Protein AF-A0A3D2RY44-F1 (afdb_monomer_lite)

Structure (mmCIF, N/CA/C/O backbone):
data_AF-A0A3D2RY44-F1
#
_entry.id   AF-A0A3D2RY44-F1
#
loop_
_atom_site.group_PDB
_atom_site.id
_atom_site.type_symbol
_atom_site.label_atom_id
_atom_site.label_alt_id
_atom_site.label_comp_id
_atom_site.label_asym_id
_atom_site.label_entity_id
_atom_site.label_seq_id
_atom_site.pdbx_PDB_ins_code
_atom_site.Cartn_x
_atom_site.Cartn_y
_atom_site.Cartn_z
_atom_site.occupancy
_atom_site.B_iso_or_equiv
_atom_site.auth_seq_id
_atom_site.auth_comp_id
_atom_site.auth_asym_id
_atom_site.auth_atom_id
_atom_site.pdbx_PDB_model_num
ATOM 1 N N . MET A 1 1 ? 3.757 14.963 4.915 1.00 68.25 1 MET A N 1
ATOM 2 C CA . MET A 1 1 ? 3.145 13.797 4.223 1.00 68.25 1 MET A CA 1
ATOM 3 C C . MET A 1 1 ? 2.450 14.173 2.918 1.00 68.25 1 MET A C 1
ATOM 5 O O . MET A 1 1 ? 2.703 13.500 1.928 1.00 68.25 1 MET A O 1
ATOM 9 N N . VAL A 1 2 ? 1.615 15.222 2.878 1.00 77.81 2 VAL A N 1
ATOM 10 C CA . VAL A 1 2 ? 0.923 15.644 1.638 1.00 77.81 2 VAL A CA 1
ATOM 11 C C . VAL A 1 2 ? 1.909 15.976 0.513 1.00 77.81 2 VAL A C 1
ATOM 13 O O . VAL A 1 2 ? 1.770 15.440 -0.582 1.00 77.81 2 VAL A O 1
ATOM 16 N N . GLU A 1 3 ? 2.945 16.762 0.811 1.00 81.31 3 GLU A N 1
ATOM 17 C CA . GLU A 1 3 ? 3.994 17.126 -0.154 1.00 81.31 3 GLU A CA 1
ATOM 18 C C . GLU A 1 3 ? 4.746 15.900 -0.690 1.00 81.31 3 GLU A C 1
ATOM 20 O O . GLU A 1 3 ? 4.922 15.750 -1.894 1.00 81.31 3 GLU A O 1
ATOM 25 N N . VAL A 1 4 ? 5.109 14.954 0.185 1.00 86.62 4 VAL A N 1
ATOM 26 C CA . VAL A 1 4 ? 5.781 13.706 -0.220 1.00 86.62 4 VAL A CA 1
ATOM 27 C C . VAL A 1 4 ? 4.896 12.894 -1.170 1.00 86.62 4 VAL A C 1
ATOM 29 O O . VAL A 1 4 ? 5.363 12.458 -2.220 1.00 86.62 4 VAL A O 1
ATOM 32 N N . ARG A 1 5 ? 3.601 12.740 -0.861 1.00 88.88 5 ARG A N 1
ATOM 33 C CA . ARG A 1 5 ? 2.656 12.037 -1.743 1.00 88.88 5 ARG A CA 1
ATOM 34 C C . ARG A 1 5 ? 2.549 12.718 -3.110 1.00 88.88 5 ARG A C 1
ATOM 36 O O . ARG A 1 5 ? 2.560 12.030 -4.126 1.00 88.88 5 ARG A O 1
ATOM 43 N N . GLN A 1 6 ? 2.476 14.048 -3.147 1.00 91.81 6 GLN A N 1
ATOM 44 C CA . GLN A 1 6 ? 2.421 14.810 -4.400 1.00 91.81 6 GLN A CA 1
ATOM 45 C C . GLN A 1 6 ? 3.685 14.614 -5.244 1.00 91.81 6 GLN A C 1
ATOM 47 O O . GLN A 1 6 ? 3.585 14.392 -6.451 1.00 91.81 6 GLN A O 1
ATOM 52 N N . THR A 1 7 ? 4.862 14.603 -4.617 1.00 93.44 7 THR A N 1
ATOM 53 C CA . THR A 1 7 ? 6.129 14.309 -5.299 1.00 93.44 7 THR A CA 1
ATOM 54 C C . THR A 1 7 ? 6.117 12.914 -5.927 1.00 93.44 7 THR A C 1
ATOM 56 O O . THR A 1 7 ? 6.467 12.766 -7.099 1.00 93.44 7 THR A O 1
ATOM 59 N N . TYR A 1 8 ? 5.634 11.896 -5.207 1.00 94.31 8 TYR A N 1
ATOM 60 C CA . TYR A 1 8 ? 5.502 10.534 -5.742 1.00 94.31 8 TYR A CA 1
ATOM 61 C C . TYR A 1 8 ? 4.490 10.456 -6.893 1.00 94.31 8 TYR A C 1
ATOM 63 O O . TYR A 1 8 ? 4.755 9.819 -7.912 1.00 94.31 8 TYR A O 1
ATOM 71 N N . GLN A 1 9 ? 3.351 11.142 -6.780 1.00 95.31 9 GLN A N 1
ATOM 72 C CA . GLN A 1 9 ? 2.344 11.216 -7.845 1.00 95.31 9 GLN A CA 1
ATOM 73 C C . GLN A 1 9 ? 2.899 11.890 -9.108 1.00 95.31 9 GLN A C 1
ATOM 75 O O . GLN A 1 9 ? 2.668 11.419 -10.227 1.00 95.31 9 GLN A O 1
ATOM 80 N N . GLN A 1 10 ? 3.673 12.963 -8.946 1.00 96.75 10 GLN A N 1
ATOM 81 C CA . GLN A 1 10 ? 4.315 13.655 -10.059 1.00 96.75 10 GLN A CA 1
ATOM 82 C C . GLN A 1 10 ? 5.418 12.801 -10.704 1.00 96.75 10 GLN A C 1
ATOM 84 O O . GLN A 1 10 ? 5.527 12.761 -11.937 1.00 96.75 10 GLN A O 1
ATOM 89 N N . ALA A 1 11 ? 6.191 12.067 -9.900 1.00 96.88 11 ALA A N 1
ATOM 90 C CA . ALA A 1 11 ? 7.147 11.082 -10.395 1.00 96.88 11 ALA A CA 1
ATOM 91 C C . ALA A 1 11 ? 6.431 9.987 -11.201 1.00 96.88 11 ALA A C 1
ATOM 93 O O . ALA A 1 11 ? 6.791 9.744 -12.353 1.00 96.88 11 ALA A O 1
ATOM 94 N N . LEU A 1 12 ? 5.343 9.412 -10.674 1.00 97.44 12 LEU A N 1
ATOM 95 C CA . LEU A 1 12 ? 4.551 8.389 -11.364 1.00 97.44 12 LEU A CA 1
ATOM 96 C C . LEU A 1 12 ? 4.012 8.896 -12.706 1.00 97.44 12 LEU A C 1
ATOM 98 O O . LEU A 1 12 ? 4.108 8.206 -13.721 1.00 97.44 12 LEU A O 1
ATOM 102 N N . LYS A 1 13 ? 3.491 10.127 -12.743 1.00 97.62 13 LYS A N 1
ATOM 103 C CA . LYS A 1 13 ? 3.024 10.768 -13.980 1.00 97.62 13 LYS A CA 1
ATOM 104 C C . LYS A 1 13 ? 4.148 10.901 -15.009 1.00 97.62 13 LYS A C 1
ATOM 106 O O . LYS A 1 13 ? 3.926 10.663 -16.197 1.00 97.62 13 LYS A O 1
ATOM 111 N N . THR A 1 14 ? 5.345 11.269 -14.563 1.00 96.94 14 THR A N 1
ATOM 112 C CA . THR A 1 14 ? 6.532 11.400 -15.418 1.00 96.94 14 THR A CA 1
ATOM 113 C C . THR A 1 14 ? 6.964 10.046 -15.976 1.00 96.94 14 THR A C 1
ATOM 115 O O . THR A 1 14 ? 7.105 9.899 -17.191 1.00 96.94 14 THR A O 1
ATOM 118 N N . VAL A 1 15 ? 7.079 9.028 -15.123 1.00 96.31 15 VAL A N 1
ATOM 119 C CA . VAL A 1 15 ? 7.497 7.679 -15.525 1.00 96.31 15 VAL A CA 1
ATOM 120 C C . VAL A 1 15 ? 6.460 7.031 -16.455 1.00 96.31 15 VAL A C 1
ATOM 122 O O . VAL A 1 15 ? 6.828 6.478 -17.490 1.00 96.31 15 VAL A O 1
ATOM 125 N N . LYS A 1 16 ? 5.154 7.206 -16.203 1.00 96.81 16 LYS A N 1
ATOM 126 C CA . LYS A 1 16 ? 4.085 6.754 -17.118 1.00 96.81 16 LYS A CA 1
ATOM 127 C C . LYS A 1 16 ? 4.148 7.424 -18.493 1.00 96.81 16 LYS A C 1
ATOM 129 O O . LYS A 1 16 ? 3.806 6.802 -19.496 1.00 96.81 16 LYS A O 1
ATOM 134 N N . ARG A 1 17 ? 4.590 8.683 -18.582 1.00 96.44 17 ARG A N 1
ATOM 135 C CA . ARG A 1 17 ? 4.840 9.345 -19.877 1.00 96.44 17 ARG A CA 1
ATOM 136 C C . ARG A 1 17 ? 6.069 8.767 -20.575 1.00 96.44 17 ARG A C 1
ATOM 138 O O . ARG A 1 17 ? 6.019 8.570 -21.786 1.00 96.44 17 ARG A O 1
ATOM 145 N N . ALA A 1 18 ? 7.134 8.468 -19.831 1.00 95.12 18 ALA A N 1
ATOM 146 C CA . ALA A 1 18 ? 8.325 7.813 -20.369 1.00 95.12 18 ALA A CA 1
ATOM 147 C C . ALA A 1 18 ? 8.010 6.404 -20.903 1.00 95.12 18 ALA A C 1
ATOM 149 O O . ALA A 1 18 ? 8.460 6.051 -21.991 1.00 95.12 18 ALA A O 1
ATOM 150 N N . ARG A 1 19 ? 7.144 5.647 -20.214 1.00 96.00 19 ARG A N 1
ATOM 151 C CA . ARG A 1 19 ? 6.694 4.306 -20.628 1.00 96.00 19 ARG A CA 1
ATOM 152 C C . ARG A 1 19 ? 6.083 4.258 -22.029 1.00 96.00 19 ARG A C 1
ATOM 154 O O . ARG A 1 19 ? 6.214 3.247 -22.708 1.00 96.00 19 ARG A O 1
ATOM 161 N N . LYS A 1 20 ? 5.449 5.349 -22.468 1.00 95.50 20 LYS A N 1
ATOM 162 C CA . LYS A 1 20 ? 4.851 5.476 -23.810 1.00 95.50 20 LYS A CA 1
ATOM 163 C C . LYS A 1 20 ? 5.875 5.732 -24.920 1.00 95.50 20 LYS A C 1
ATOM 165 O O . LYS A 1 20 ? 5.524 5.642 -26.088 1.00 95.50 20 LYS A O 1
ATOM 170 N N . LYS A 1 21 ? 7.102 6.123 -24.565 1.00 95.50 21 LYS A N 1
ATOM 171 C CA . LYS A 1 21 ? 8.163 6.528 -25.504 1.00 95.50 21 LYS A CA 1
ATOM 172 C C . LYS A 1 21 ? 9.361 5.579 -25.504 1.00 95.50 21 LYS A C 1
ATOM 174 O O . LYS A 1 21 ? 10.214 5.679 -26.381 1.00 95.50 21 LYS A O 1
ATOM 179 N N . VAL A 1 22 ? 9.470 4.715 -24.497 1.00 95.94 22 VAL A N 1
ATOM 180 C CA . VAL A 1 22 ? 10.603 3.802 -24.346 1.00 95.94 22 VAL A CA 1
ATOM 181 C C . VAL A 1 22 ? 10.539 2.680 -25.384 1.00 95.94 22 VAL A C 1
ATOM 183 O O . VAL A 1 22 ? 9.468 2.210 -25.754 1.00 95.94 22 VAL A O 1
ATOM 186 N N . GLN A 1 23 ? 11.704 2.235 -25.849 1.00 94.88 23 GLN A N 1
ATOM 187 C CA . GLN A 1 23 ? 11.817 1.035 -26.679 1.00 94.88 23 GLN A CA 1
ATOM 188 C C . GLN A 1 23 ? 11.446 -0.216 -25.870 1.00 94.88 23 GLN A C 1
ATOM 190 O O . GLN A 1 23 ? 11.675 -0.256 -24.661 1.00 94.88 23 GLN A O 1
ATOM 195 N N . LYS A 1 24 ? 11.011 -1.284 -26.553 1.00 92.06 24 LYS A N 1
ATOM 196 C CA . LYS A 1 24 ? 10.598 -2.565 -25.945 1.00 92.06 24 LYS A CA 1
ATOM 197 C C . LYS A 1 24 ? 11.573 -3.103 -24.884 1.00 92.06 24 LYS A C 1
ATOM 199 O O . LYS A 1 24 ? 11.155 -3.580 -23.836 1.00 92.06 24 LYS A O 1
ATOM 204 N N . ARG A 1 25 ? 12.886 -2.973 -25.115 1.00 92.25 25 ARG A N 1
ATOM 205 C CA . ARG A 1 25 ? 13.932 -3.411 -24.169 1.00 92.25 25 ARG A CA 1
ATOM 206 C C . ARG A 1 25 ? 13.909 -2.689 -22.814 1.00 92.25 25 ARG A C 1
ATOM 208 O O . ARG A 1 25 ? 14.331 -3.266 -21.822 1.00 92.25 25 ARG A O 1
ATOM 215 N N . GLY A 1 26 ? 13.443 -1.440 -22.770 1.00 93.31 26 GLY A N 1
ATOM 216 C CA . GLY A 1 26 ? 13.400 -0.621 -21.555 1.00 93.31 26 GLY A CA 1
ATOM 217 C C . GLY A 1 26 ? 12.060 -0.666 -20.823 1.00 93.31 26 GLY A C 1
ATOM 218 O O . GLY A 1 26 ? 11.948 -0.106 -19.738 1.00 93.31 26 GLY A O 1
ATOM 219 N N . GLU A 1 27 ? 11.047 -1.325 -21.387 1.00 94.56 27 GLU A N 1
ATOM 220 C CA . GLU A 1 27 ? 9.699 -1.371 -20.816 1.00 94.56 27 GLU A CA 1
ATOM 221 C C . GLU A 1 27 ? 9.680 -1.979 -19.418 1.00 94.56 27 GLU A C 1
ATOM 223 O O . GLU A 1 27 ? 9.198 -1.333 -18.495 1.00 94.56 27 GLU A O 1
ATOM 228 N N . LYS A 1 28 ? 10.300 -3.154 -19.238 1.00 93.62 28 LYS A N 1
ATOM 229 C CA . LYS A 1 28 ? 10.356 -3.841 -17.937 1.00 93.62 28 LYS A CA 1
ATOM 230 C C . LYS A 1 28 ? 10.990 -2.981 -16.844 1.00 93.62 28 LYS A C 1
ATOM 232 O O . LYS A 1 28 ? 10.505 -2.961 -15.720 1.00 93.62 28 LYS A O 1
ATOM 237 N N . TYR A 1 29 ? 12.052 -2.250 -17.183 1.00 94.62 29 TYR A N 1
ATOM 238 C CA . TYR A 1 29 ? 12.717 -1.348 -16.244 1.00 94.62 29 TYR A CA 1
ATOM 239 C C . TYR A 1 29 ? 11.802 -0.191 -15.823 1.00 94.62 29 TYR A C 1
ATOM 241 O O . TYR A 1 29 ? 11.751 0.178 -14.654 1.00 94.62 29 TYR A O 1
ATOM 249 N N . ILE A 1 30 ? 11.054 0.379 -16.769 1.00 96.69 30 ILE A N 1
ATOM 250 C CA . ILE A 1 30 ? 10.099 1.446 -16.468 1.00 96.69 30 ILE A CA 1
ATOM 251 C C . ILE A 1 30 ? 8.901 0.907 -15.674 1.00 96.69 30 ILE A C 1
ATOM 253 O O . ILE A 1 30 ? 8.482 1.550 -14.714 1.00 96.69 30 ILE A O 1
ATOM 257 N N . ASP A 1 31 ? 8.390 -0.272 -16.029 1.00 96.12 31 ASP A N 1
ATOM 258 C CA . ASP A 1 31 ? 7.280 -0.932 -15.335 1.00 96.12 31 ASP A CA 1
ATOM 259 C C . ASP A 1 31 ? 7.643 -1.240 -13.874 1.00 96.12 31 ASP A C 1
ATOM 261 O O . ASP A 1 31 ? 6.837 -0.978 -12.981 1.00 96.12 31 ASP A O 1
ATOM 265 N N . TYR A 1 32 ? 8.890 -1.652 -13.611 1.00 96.12 32 TYR A N 1
ATOM 266 C CA . TYR A 1 32 ? 9.422 -1.821 -12.255 1.00 96.12 32 TYR A CA 1
ATOM 267 C C . TYR A 1 32 ? 9.275 -0.557 -11.395 1.00 96.12 32 TYR A C 1
ATOM 269 O O . TYR A 1 32 ? 8.734 -0.593 -10.286 1.00 96.12 32 TYR A O 1
ATOM 277 N N . TRP A 1 33 ? 9.691 0.594 -11.926 1.00 96.50 33 TRP A N 1
ATOM 278 C CA . TRP A 1 33 ? 9.572 1.864 -11.209 1.00 96.50 33 TRP A CA 1
ATOM 279 C C . TRP A 1 33 ? 8.129 2.355 -11.089 1.00 96.50 33 TRP A C 1
ATOM 281 O O . TRP A 1 33 ? 7.788 2.965 -10.076 1.00 96.50 33 TRP A O 1
ATOM 291 N N . ILE A 1 34 ? 7.271 2.077 -12.075 1.00 97.56 34 ILE A N 1
ATOM 292 C CA . ILE A 1 34 ? 5.834 2.373 -11.985 1.00 97.56 34 ILE A CA 1
ATOM 293 C C . ILE A 1 34 ? 5.225 1.634 -10.793 1.00 97.56 34 ILE A C 1
ATOM 295 O O . ILE A 1 34 ? 4.634 2.290 -9.935 1.00 97.56 34 ILE A O 1
ATOM 299 N N . GLY A 1 35 ? 5.420 0.316 -10.695 1.00 97.00 35 GLY A N 1
ATOM 300 C CA . GLY A 1 35 ? 4.842 -0.479 -9.608 1.00 97.00 35 GLY A CA 1
ATOM 301 C C . GLY A 1 35 ? 5.355 -0.057 -8.229 1.00 97.00 35 GLY A C 1
ATOM 302 O O . GLY A 1 35 ? 4.572 0.061 -7.288 1.00 97.00 35 GLY A O 1
ATOM 303 N N . ARG A 1 36 ? 6.646 0.281 -8.106 1.00 96.25 36 ARG A N 1
ATOM 304 C CA . ARG A 1 36 ? 7.214 0.792 -6.844 1.00 96.25 36 ARG A CA 1
ATOM 305 C C . ARG A 1 36 ? 6.684 2.170 -6.445 1.00 96.25 36 ARG A C 1
ATOM 307 O O . ARG A 1 36 ? 6.477 2.426 -5.259 1.00 96.25 36 ARG A O 1
ATOM 314 N N . LEU A 1 37 ? 6.444 3.060 -7.406 1.00 97.56 37 LEU A N 1
ATOM 315 C CA . LEU A 1 37 ? 5.820 4.357 -7.133 1.00 97.56 37 LEU A CA 1
ATOM 316 C C . LEU A 1 37 ? 4.347 4.195 -6.742 1.00 97.56 37 LEU A C 1
ATOM 318 O O . LEU A 1 37 ? 3.887 4.872 -5.824 1.00 97.56 37 LEU A O 1
ATOM 322 N N . GLU A 1 38 ? 3.621 3.284 -7.392 1.00 97.75 38 GLU A N 1
ATOM 323 C CA . GLU A 1 38 ? 2.240 2.940 -7.033 1.00 97.75 38 GLU A CA 1
ATOM 324 C C . GLU A 1 38 ? 2.157 2.338 -5.624 1.00 97.75 38 GLU A C 1
ATOM 326 O O . GLU A 1 38 ? 1.317 2.767 -4.832 1.00 97.75 38 GLU A O 1
ATOM 331 N N . PHE A 1 39 ? 3.087 1.445 -5.270 1.00 97.06 39 PHE A N 1
ATOM 332 C CA . PHE A 1 39 ? 3.261 0.961 -3.900 1.00 97.06 39 PHE A CA 1
ATOM 333 C C . PHE A 1 39 ? 3.491 2.114 -2.916 1.00 97.06 39 PHE A C 1
ATOM 335 O O . PHE A 1 39 ? 2.778 2.216 -1.921 1.00 97.06 39 PHE A O 1
ATOM 342 N N . GLY A 1 40 ? 4.445 3.010 -3.197 1.00 96.00 40 GLY A N 1
ATOM 343 C CA . GLY A 1 40 ? 4.770 4.126 -2.305 1.00 96.00 40 GLY A CA 1
ATOM 344 C C . GLY A 1 40 ? 3.589 5.073 -2.067 1.00 96.00 40 GLY A C 1
ATOM 345 O O . GLY A 1 40 ? 3.351 5.493 -0.935 1.00 96.00 40 GLY A O 1
ATOM 346 N N . ILE A 1 41 ? 2.806 5.372 -3.108 1.00 97.00 41 ILE A N 1
ATOM 347 C CA . ILE A 1 41 ? 1.590 6.190 -2.987 1.00 97.00 41 ILE A CA 1
ATOM 348 C C . ILE A 1 41 ? 0.554 5.481 -2.112 1.00 97.00 41 ILE A C 1
ATOM 350 O O . ILE A 1 41 ? 0.073 6.082 -1.152 1.00 97.00 41 ILE A O 1
ATOM 354 N N . GLY A 1 42 ? 0.255 4.209 -2.396 1.00 96.88 42 GLY A N 1
ATOM 355 C CA . GLY A 1 42 ? -0.720 3.441 -1.619 1.00 96.88 42 GLY A CA 1
ATOM 356 C C . GLY A 1 42 ? -0.301 3.258 -0.156 1.00 96.88 42 GLY A C 1
ATOM 357 O O . GLY A 1 42 ? -1.130 3.352 0.743 1.00 96.88 42 GLY A O 1
ATOM 358 N N . TYR A 1 43 ? 0.996 3.092 0.112 1.00 96.06 43 TYR A N 1
ATOM 359 C CA . TYR A 1 43 ? 1.538 3.031 1.470 1.00 96.06 43 TYR A CA 1
ATOM 360 C C . TYR A 1 43 ? 1.307 4.336 2.250 1.00 96.06 43 TYR A C 1
ATOM 362 O O . TYR A 1 43 ? 0.880 4.308 3.404 1.00 96.06 43 TYR A O 1
ATOM 370 N N . LEU A 1 44 ? 1.530 5.494 1.621 1.00 96.56 44 LEU A N 1
ATOM 371 C CA . LEU A 1 44 ? 1.272 6.795 2.250 1.00 96.56 44 LEU A CA 1
ATOM 372 C C . LEU A 1 44 ? -0.226 7.034 2.499 1.00 96.56 44 LEU A C 1
ATOM 374 O O . LEU A 1 44 ? -0.592 7.618 3.520 1.00 96.56 44 LEU A O 1
ATOM 378 N N . GLU A 1 45 ? -1.091 6.590 1.585 1.00 97.31 45 GLU A N 1
ATOM 379 C CA . GLU A 1 45 ? -2.549 6.653 1.752 1.00 97.31 45 GLU A CA 1
ATOM 380 C C . GLU A 1 45 ? -3.025 5.754 2.898 1.00 97.31 45 GLU A C 1
ATOM 382 O O . GLU A 1 45 ? -3.819 6.194 3.732 1.00 97.31 45 GLU A O 1
ATOM 387 N N . MET A 1 46 ? -2.458 4.551 3.011 1.00 97.69 46 MET A N 1
ATOM 388 C CA . MET A 1 46 ? -2.683 3.651 4.139 1.00 97.69 46 MET A CA 1
ATOM 389 C C . MET A 1 46 ? -2.289 4.305 5.469 1.00 97.69 46 MET A C 1
ATOM 391 O O . MET A 1 46 ? -3.115 4.345 6.378 1.00 97.69 46 MET A O 1
ATOM 395 N N . ILE A 1 47 ? -1.090 4.898 5.578 1.00 96.50 47 ILE A N 1
ATOM 396 C CA . ILE A 1 47 ? -0.655 5.592 6.808 1.00 96.50 47 ILE A CA 1
ATOM 397 C C . ILE A 1 47 ? -1.638 6.702 7.191 1.00 96.50 47 ILE A C 1
ATOM 399 O O . ILE A 1 47 ? -1.971 6.870 8.367 1.00 96.50 47 ILE A O 1
ATOM 403 N N . PHE A 1 48 ? -2.110 7.476 6.210 1.00 96.31 48 PHE A N 1
ATOM 404 C CA . PHE A 1 48 ? -3.084 8.529 6.472 1.00 96.31 48 PHE A CA 1
ATOM 405 C C . PHE A 1 48 ? -4.394 7.957 7.025 1.00 96.31 48 PHE A C 1
ATOM 407 O O . PHE A 1 48 ? -4.905 8.473 8.017 1.00 96.31 48 PHE A O 1
ATOM 414 N N . ALA A 1 49 ? -4.903 6.875 6.436 1.00 98.00 49 ALA A N 1
ATOM 415 C CA . ALA A 1 49 ? -6.117 6.211 6.897 1.00 98.00 49 ALA A CA 1
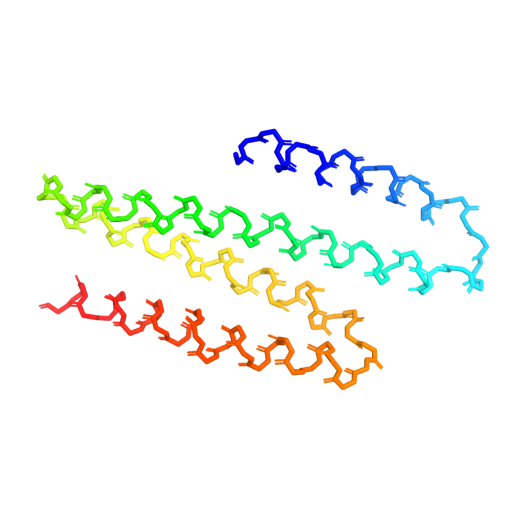ATOM 416 C C . ALA A 1 49 ? -5.957 5.601 8.304 1.00 98.00 49 ALA A C 1
ATOM 418 O O . ALA A 1 49 ? -6.834 5.794 9.142 1.00 98.00 49 ALA A O 1
ATOM 419 N N . VAL A 1 50 ? -4.813 4.974 8.616 1.00 97.94 50 VAL A N 1
ATOM 420 C CA . VAL A 1 50 ? -4.499 4.497 9.980 1.00 97.94 50 VAL A CA 1
ATOM 421 C C . VAL A 1 50 ? -4.535 5.646 10.984 1.00 97.94 50 VAL A C 1
ATOM 423 O O . VAL A 1 50 ? -5.121 5.523 12.059 1.00 97.94 50 VAL A O 1
ATOM 426 N N . ARG A 1 51 ? -3.955 6.797 10.628 1.00 97.44 51 ARG A N 1
ATOM 427 C CA . ARG A 1 51 ? -3.992 7.982 11.488 1.00 97.44 51 ARG A CA 1
ATOM 428 C C . ARG A 1 51 ? -5.420 8.475 11.723 1.00 97.44 51 ARG A C 1
ATOM 430 O O . ARG A 1 51 ? -5.745 8.816 12.855 1.00 97.44 51 ARG A O 1
ATOM 437 N N . GLN A 1 52 ? -6.265 8.508 10.691 1.00 98.31 52 GLN A N 1
ATOM 438 C CA . GLN A 1 52 ? -7.673 8.890 10.855 1.00 98.31 52 GLN A CA 1
ATOM 439 C C . GLN A 1 52 ? -8.428 7.902 11.750 1.00 98.31 52 GLN A C 1
ATOM 441 O O . GLN A 1 52 ? -9.177 8.332 12.624 1.00 98.31 52 GLN A O 1
ATOM 446 N N . ALA A 1 53 ? -8.167 6.599 11.607 1.00 98.00 53 ALA A N 1
ATOM 447 C CA . ALA A 1 53 ? -8.747 5.582 12.480 1.00 98.00 53 ALA A CA 1
ATOM 448 C C . ALA A 1 53 ? -8.386 5.823 13.955 1.00 98.00 53 ALA A C 1
ATOM 450 O O . ALA A 1 53 ? -9.267 5.834 14.808 1.00 98.00 53 ALA A O 1
ATOM 451 N N . SER A 1 54 ? -7.112 6.106 14.244 1.00 97.31 54 SER A N 1
ATOM 452 C CA . SER A 1 54 ? -6.635 6.405 15.602 1.00 97.31 54 SER A CA 1
ATOM 453 C C . SER A 1 54 ? -7.235 7.696 16.181 1.00 97.31 54 SER A C 1
ATOM 455 O O . SER A 1 54 ? -7.603 7.732 17.357 1.00 97.31 54 SER A O 1
ATOM 457 N N . ILE A 1 55 ? -7.389 8.748 15.366 1.00 98.25 55 ILE A N 1
ATOM 458 C CA . ILE A 1 55 ? -8.042 10.000 15.787 1.00 98.25 55 ILE A CA 1
ATOM 459 C C . ILE A 1 55 ? -9.514 9.745 16.131 1.00 98.25 55 ILE A C 1
ATOM 461 O O . ILE A 1 55 ? -9.991 10.202 17.168 1.00 98.25 55 ILE A O 1
ATOM 465 N N . ALA A 1 56 ? -10.236 9.008 15.286 1.00 98.06 56 ALA A N 1
ATOM 466 C CA . ALA A 1 56 ? -11.631 8.661 15.537 1.00 98.06 56 ALA A CA 1
ATOM 467 C C . ALA A 1 56 ? -11.793 7.781 16.790 1.00 98.06 56 ALA A C 1
ATOM 469 O O . ALA A 1 56 ? -12.694 8.030 17.588 1.00 98.06 56 ALA A O 1
ATOM 470 N N . GLU A 1 57 ? -10.894 6.814 17.005 1.00 96.06 57 GLU A N 1
ATOM 471 C CA . GLU A 1 57 ? -10.875 5.962 18.203 1.00 96.06 57 GLU A CA 1
ATOM 472 C C . GLU A 1 57 ? -10.662 6.802 19.472 1.00 96.06 57 GLU A C 1
ATOM 474 O O . GLU A 1 57 ? -11.451 6.711 20.410 1.00 96.06 57 GLU A O 1
ATOM 479 N N . THR A 1 58 ? -9.676 7.706 19.458 1.00 97.25 58 THR A N 1
ATOM 480 C CA . THR A 1 58 ? -9.389 8.630 20.574 1.00 97.25 58 THR A CA 1
ATOM 481 C C . THR A 1 58 ? -10.572 9.549 20.887 1.00 97.25 58 THR A C 1
ATOM 483 O O . THR A 1 58 ? -10.824 9.873 22.044 1.00 97.25 58 THR A O 1
ATOM 486 N N . ASN A 1 59 ? -11.329 9.944 19.863 1.00 98.00 59 ASN A N 1
ATOM 487 C CA . ASN A 1 59 ? -12.508 10.796 20.002 1.00 98.00 59 ASN A CA 1
ATOM 488 C C . ASN A 1 59 ? -13.788 10.021 20.370 1.00 98.00 59 ASN A C 1
ATOM 490 O O . ASN A 1 59 ? -14.873 10.601 20.331 1.00 98.00 59 ASN A O 1
ATOM 494 N N . GLY A 1 60 ? -13.698 8.723 20.682 1.00 97.19 60 GLY A N 1
A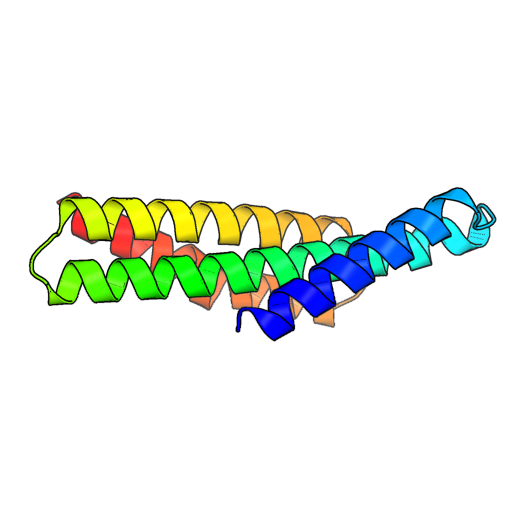TOM 495 C CA . GLY A 1 60 ? -14.858 7.912 21.059 1.00 97.19 60 GLY A CA 1
ATOM 496 C C . GLY A 1 60 ? -15.829 7.652 19.904 1.00 97.19 60 GLY A C 1
ATOM 497 O O . GLY A 1 60 ? -17.026 7.487 20.131 1.00 97.19 60 GLY A O 1
ATOM 498 N N . LYS A 1 61 ? -15.336 7.628 18.659 1.00 98.00 61 LYS A N 1
ATOM 499 C CA . LYS A 1 61 ? -16.131 7.392 17.444 1.00 98.00 61 LYS A CA 1
ATOM 500 C C . LYS A 1 61 ? -15.794 6.032 16.811 1.00 98.00 61 LYS A C 1
ATOM 502 O O . LYS A 1 61 ? -15.142 5.980 15.765 1.00 98.00 61 LYS A O 1
ATOM 507 N N . PRO A 1 62 ? -16.238 4.910 17.404 1.00 95.81 62 PRO A N 1
ATOM 508 C CA . PRO A 1 62 ? -15.807 3.569 16.997 1.00 95.81 62 PRO A CA 1
ATOM 509 C C . PRO A 1 62 ? -16.206 3.202 15.559 1.00 95.81 62 PRO A C 1
ATOM 511 O O . PRO A 1 62 ? -15.425 2.578 14.843 1.00 95.81 62 PRO A O 1
ATOM 514 N N . ALA A 1 63 ? -17.383 3.631 15.090 1.00 96.62 63 ALA A N 1
ATOM 515 C CA . ALA A 1 63 ? -17.821 3.371 13.716 1.00 96.62 63 ALA A CA 1
ATOM 516 C C . ALA A 1 63 ? -16.932 4.077 12.673 1.00 96.62 63 ALA A C 1
ATOM 518 O O . ALA A 1 63 ? -16.566 3.481 11.659 1.00 96.62 63 ALA A O 1
ATOM 519 N N . GLU A 1 64 ? -16.545 5.327 12.942 1.00 97.94 64 GLU A N 1
ATOM 520 C CA . GLU A 1 64 ? -15.645 6.111 12.086 1.00 97.94 64 GLU A CA 1
ATOM 521 C C . GLU A 1 64 ? -14.220 5.531 12.118 1.00 97.94 64 GLU A C 1
ATOM 523 O O . GLU A 1 64 ? -13.581 5.385 11.074 1.00 97.94 64 GLU A O 1
ATOM 528 N N . ALA A 1 65 ? -13.756 5.091 13.294 1.00 98.12 65 ALA A N 1
ATOM 529 C CA . ALA A 1 65 ? -12.470 4.416 13.446 1.00 98.12 65 ALA A CA 1
ATOM 530 C C . ALA A 1 65 ? -12.392 3.131 12.608 1.00 98.12 65 ALA A C 1
ATOM 532 O O . ALA A 1 65 ? -11.455 2.946 11.829 1.00 98.12 65 ALA A O 1
ATOM 533 N N . ASN A 1 66 ? -13.415 2.279 12.703 1.00 98.00 66 ASN A N 1
ATOM 534 C CA . ASN A 1 66 ? -13.516 1.039 11.936 1.00 98.00 66 ASN A CA 1
ATOM 535 C C . ASN A 1 66 ? -13.591 1.303 10.421 1.00 98.00 66 ASN A C 1
ATOM 537 O O . ASN A 1 66 ? -12.931 0.627 9.630 1.00 98.00 66 ASN A O 1
ATOM 541 N N . HIS A 1 67 ? -14.346 2.323 10.000 1.00 98.12 67 HIS A N 1
ATOM 542 C CA . HIS A 1 67 ? -14.407 2.731 8.597 1.00 98.12 67 HIS A CA 1
ATOM 543 C C . HIS A 1 67 ? -13.020 3.101 8.049 1.00 98.12 67 HIS A C 1
ATOM 545 O O . HIS A 1 67 ? -12.593 2.564 7.023 1.00 98.12 67 HIS A O 1
ATOM 551 N N . HIS A 1 68 ? -12.275 3.951 8.758 1.00 98.50 68 HIS A N 1
ATOM 552 C CA . HIS A 1 68 ? -10.926 4.333 8.346 1.00 98.50 68 HIS A CA 1
ATOM 553 C C . HIS A 1 68 ? -9.920 3.178 8.416 1.00 98.50 68 HIS A C 1
ATOM 555 O O . HIS A 1 68 ? -9.054 3.082 7.545 1.00 98.50 68 HIS A O 1
ATOM 561 N N . ALA A 1 69 ? -10.052 2.263 9.379 1.00 98.31 69 ALA A N 1
ATOM 562 C CA . ALA A 1 69 ? -9.219 1.064 9.446 1.00 98.31 69 ALA A CA 1
ATOM 563 C C . ALA A 1 69 ? -9.434 0.153 8.222 1.00 98.31 69 ALA A C 1
ATOM 565 O O . ALA A 1 69 ? -8.465 -0.319 7.624 1.00 98.31 69 ALA A O 1
ATOM 566 N N . LYS A 1 70 ? -10.686 -0.036 7.780 1.00 98.38 70 LYS A N 1
ATOM 567 C CA . LYS A 1 70 ? -11.011 -0.788 6.552 1.00 98.38 70 LYS A CA 1
ATOM 568 C C . LYS A 1 70 ? -10.425 -0.131 5.300 1.00 98.38 70 LYS A C 1
ATOM 570 O O . LYS A 1 70 ? -9.837 -0.829 4.477 1.00 98.38 70 LYS A O 1
ATOM 575 N N . ILE A 1 71 ? -10.502 1.197 5.199 1.00 98.50 71 ILE A N 1
ATOM 576 C CA . ILE A 1 71 ? -9.850 1.959 4.121 1.00 98.50 71 ILE A CA 1
ATOM 577 C C . ILE A 1 71 ? -8.327 1.751 4.147 1.00 98.50 71 ILE A C 1
ATOM 579 O O . ILE A 1 71 ? -7.709 1.538 3.105 1.00 98.50 71 ILE A O 1
ATOM 583 N N . ALA A 1 72 ? -7.707 1.775 5.331 1.00 98.50 72 ALA A N 1
ATOM 584 C CA . ALA A 1 72 ? -6.275 1.522 5.465 1.00 98.50 72 ALA A CA 1
ATOM 585 C C . ALA A 1 72 ? -5.891 0.125 4.955 1.00 98.50 72 ALA A C 1
ATOM 587 O O . ALA A 1 72 ? -4.902 -0.012 4.231 1.00 98.50 72 ALA A O 1
ATOM 588 N N . LEU A 1 73 ? -6.686 -0.899 5.285 1.00 98.50 73 LEU A N 1
ATOM 589 C CA . LEU A 1 73 ? -6.473 -2.262 4.799 1.00 98.50 73 LEU A CA 1
ATOM 590 C C . LEU A 1 73 ? -6.603 -2.351 3.271 1.00 98.50 73 LEU A C 1
ATOM 592 O O . LEU A 1 73 ? -5.776 -2.996 2.629 1.00 98.50 73 LEU A O 1
ATOM 596 N N . GLU A 1 74 ? -7.588 -1.679 2.674 1.00 98.38 74 GLU A N 1
ATOM 597 C CA . GLU A 1 74 ? -7.751 -1.636 1.216 1.00 98.38 74 GLU A CA 1
ATOM 598 C C . GLU A 1 74 ? -6.519 -1.029 0.525 1.00 98.38 74 GLU A C 1
ATOM 600 O O . GLU A 1 74 ? -5.963 -1.626 -0.406 1.00 98.38 74 GLU A O 1
ATOM 605 N N . PHE A 1 75 ? -6.031 0.113 1.021 1.00 98.38 75 PHE A N 1
ATOM 606 C CA . PHE A 1 75 ? -4.808 0.730 0.505 1.00 98.38 75 PHE A CA 1
ATOM 607 C C . PHE A 1 75 ? -3.580 -0.166 0.693 1.00 98.38 75 PHE A C 1
ATOM 609 O O . PHE A 1 75 ? -2.770 -0.274 -0.230 1.00 98.38 75 PHE A O 1
ATOM 616 N N . ALA A 1 76 ? -3.457 -0.852 1.836 1.00 98.00 76 ALA A N 1
A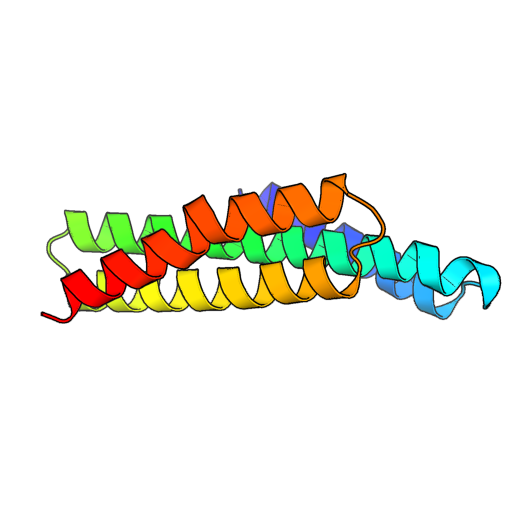TOM 617 C CA . ALA A 1 76 ? -2.376 -1.807 2.078 1.00 98.00 76 ALA A CA 1
ATOM 618 C C . ALA A 1 76 ? -2.380 -2.938 1.036 1.00 98.00 76 ALA A C 1
ATOM 620 O O . ALA A 1 76 ? -1.346 -3.215 0.425 1.00 98.00 76 ALA A O 1
ATOM 621 N N . CYS A 1 77 ? -3.543 -3.549 0.786 1.00 97.81 77 CYS A N 1
ATOM 622 C CA . CYS A 1 77 ? -3.707 -4.616 -0.202 1.00 97.81 77 CYS A CA 1
ATOM 623 C C . CYS A 1 77 ? -3.342 -4.145 -1.613 1.00 97.81 77 CYS A C 1
ATOM 625 O O . CYS A 1 77 ? -2.585 -4.813 -2.319 1.00 97.81 77 CYS A O 1
ATOM 627 N N . ARG A 1 78 ? -3.834 -2.970 -2.021 1.00 97.69 78 ARG A N 1
ATOM 628 C CA . ARG A 1 78 ? -3.542 -2.402 -3.343 1.00 97.69 78 ARG A CA 1
ATOM 629 C C . ARG A 1 78 ? -2.061 -2.059 -3.514 1.00 97.69 78 ARG A C 1
ATOM 631 O O . ARG A 1 78 ? -1.487 -2.328 -4.573 1.00 97.69 78 ARG A O 1
ATOM 638 N N . AL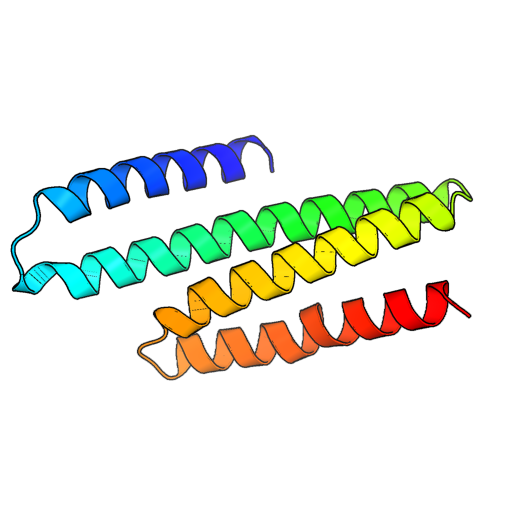A A 1 79 ? -1.440 -1.477 -2.490 1.00 97.25 79 ALA A N 1
ATOM 639 C CA . ALA A 1 79 ? -0.016 -1.169 -2.500 1.00 97.25 79 ALA A CA 1
ATOM 640 C C . ALA A 1 79 ? 0.811 -2.455 -2.639 1.00 97.25 79 ALA A C 1
ATOM 642 O O . ALA A 1 79 ? 1.665 -2.544 -3.522 1.00 97.25 79 ALA A O 1
ATOM 643 N N . LEU A 1 80 ? 0.515 -3.473 -1.823 1.00 97.31 80 LEU A N 1
ATOM 644 C CA . LEU A 1 80 ? 1.204 -4.765 -1.858 1.00 97.31 80 LEU A CA 1
ATOM 645 C C . LEU A 1 80 ? 1.048 -5.474 -3.202 1.00 97.31 80 LEU A C 1
ATOM 647 O O . LEU A 1 80 ? 2.036 -5.983 -3.722 1.00 97.31 80 LEU A O 1
ATOM 651 N N . ALA A 1 81 ? -0.146 -5.454 -3.798 1.00 97.50 81 ALA A N 1
ATOM 652 C CA . ALA A 1 81 ? -0.365 -6.002 -5.134 1.00 97.50 81 ALA A CA 1
ATOM 653 C C . ALA A 1 81 ? 0.489 -5.283 -6.194 1.00 97.50 81 ALA A C 1
ATOM 655 O O . ALA A 1 81 ? 1.105 -5.930 -7.038 1.00 97.50 81 ALA A O 1
ATOM 656 N N . SER A 1 82 ? 0.583 -3.950 -6.116 1.00 97.56 82 SER A N 1
ATOM 657 C CA . SER A 1 82 ? 1.407 -3.150 -7.035 1.00 97.56 82 SER A CA 1
ATOM 658 C C . SER A 1 82 ? 2.890 -3.504 -6.918 1.00 97.56 82 SER A C 1
ATOM 660 O O . SER A 1 82 ? 3.568 -3.634 -7.934 1.00 97.56 82 SER A O 1
ATOM 662 N N . TYR A 1 83 ? 3.383 -3.716 -5.693 1.00 97.19 83 TYR A N 1
ATOM 663 C CA . TYR A 1 83 ? 4.769 -4.121 -5.459 1.00 97.19 83 TYR A CA 1
ATOM 664 C C . TYR A 1 83 ? 5.023 -5.566 -5.912 1.00 97.19 83 TYR A C 1
ATOM 666 O O . TYR A 1 83 ? 6.001 -5.836 -6.604 1.00 97.19 83 TYR A O 1
ATOM 674 N N . ALA A 1 84 ? 4.116 -6.490 -5.591 1.00 97.12 84 ALA A N 1
ATOM 675 C CA . ALA A 1 84 ? 4.231 -7.896 -5.968 1.00 97.12 84 ALA A CA 1
ATOM 676 C C . ALA A 1 84 ? 4.276 -8.097 -7.489 1.00 97.12 84 ALA A C 1
ATOM 678 O O . ALA A 1 84 ? 5.060 -8.910 -7.969 1.00 97.12 84 ALA A O 1
ATOM 679 N N . ASN A 1 85 ? 3.506 -7.313 -8.251 1.00 97.31 85 ASN A N 1
ATOM 680 C CA . ASN A 1 85 ? 3.494 -7.370 -9.717 1.00 97.31 85 ASN A CA 1
ATOM 681 C C . ASN A 1 85 ? 4.839 -7.018 -10.365 1.00 97.31 85 ASN A C 1
ATOM 683 O O . ASN A 1 85 ? 5.066 -7.364 -11.524 1.00 97.31 85 ASN A O 1
ATOM 687 N N . VAL A 1 86 ? 5.709 -6.306 -9.646 1.00 97.12 86 VAL A N 1
ATOM 688 C CA . VAL A 1 86 ? 7.001 -5.843 -10.160 1.00 97.12 86 VAL A CA 1
ATOM 689 C C . VAL A 1 86 ? 8.196 -6.380 -9.379 1.00 97.12 86 VAL A C 1
ATOM 691 O O . VAL A 1 86 ? 9.326 -6.008 -9.681 1.00 97.12 86 VAL A O 1
ATOM 694 N N . ALA A 1 87 ? 7.973 -7.240 -8.386 1.00 97.00 87 ALA A N 1
ATOM 695 C CA . ALA A 1 87 ? 9.046 -7.822 -7.595 1.00 97.00 87 ALA A CA 1
ATOM 696 C C . ALA A 1 87 ? 9.991 -8.635 -8.493 1.00 97.00 87 ALA A C 1
ATOM 698 O O . ALA A 1 87 ? 9.553 -9.495 -9.259 1.00 97.00 87 ALA A O 1
ATOM 699 N N . GLN A 1 88 ? 11.290 -8.364 -8.391 1.00 95.81 88 GLN A N 1
ATOM 700 C CA . GLN A 1 88 ? 12.312 -8.975 -9.245 1.00 95.81 88 GLN A CA 1
ATOM 701 C C . GLN A 1 88 ? 13.409 -9.688 -8.451 1.00 95.81 88 GLN A C 1
ATOM 703 O O . GLN A 1 88 ? 14.080 -10.563 -9.001 1.00 95.81 88 GLN A O 1
ATOM 708 N N . ASP A 1 89 ? 13.593 -9.356 -7.169 1.00 94.69 89 ASP A N 1
ATOM 709 C CA . ASP A 1 89 ? 14.658 -9.924 -6.344 1.00 94.69 89 ASP A CA 1
ATOM 710 C C . ASP A 1 89 ? 14.201 -10.358 -4.936 1.00 94.69 89 ASP A C 1
ATOM 712 O O . ASP A 1 89 ? 13.048 -10.211 -4.524 1.00 94.69 89 ASP A O 1
ATOM 716 N N . ARG A 1 90 ? 15.128 -10.962 -4.181 1.00 96.38 90 ARG A N 1
ATOM 717 C CA . ARG A 1 90 ? 14.868 -11.440 -2.813 1.00 96.38 90 ARG A CA 1
ATOM 718 C C . ARG A 1 90 ? 14.618 -10.302 -1.820 1.00 96.38 90 ARG A C 1
ATOM 720 O O . ARG A 1 90 ? 13.948 -10.538 -0.818 1.00 96.38 90 ARG A O 1
ATOM 727 N N . SER A 1 91 ? 15.124 -9.101 -2.091 1.00 95.12 91 SER A N 1
ATOM 728 C CA . SER A 1 91 ? 14.888 -7.918 -1.261 1.00 95.12 91 SER A CA 1
ATOM 729 C C . SER A 1 91 ? 13.447 -7.425 -1.411 1.00 95.12 91 SER A C 1
ATOM 731 O O . SER A 1 91 ? 12.781 -7.143 -0.410 1.00 95.12 91 SER A O 1
ATOM 733 N N . ASP A 1 92 ? 12.916 -7.417 -2.638 1.00 96.00 92 ASP A N 1
ATOM 734 C CA . ASP A 1 92 ? 11.506 -7.114 -2.907 1.00 96.00 92 ASP A CA 1
ATOM 735 C C . ASP A 1 92 ? 10.588 -8.111 -2.188 1.00 96.00 92 ASP A C 1
ATOM 737 O O . ASP A 1 92 ? 9.669 -7.719 -1.466 1.00 96.00 92 ASP A O 1
ATOM 741 N N . LEU A 1 93 ? 10.878 -9.411 -2.319 1.00 96.81 93 LEU A N 1
ATOM 742 C CA . LEU A 1 93 ? 10.108 -10.465 -1.653 1.00 96.81 93 LEU A CA 1
ATOM 743 C C . LEU A 1 93 ? 10.168 -10.348 -0.124 1.00 96.81 93 LEU A C 1
ATOM 745 O O . LEU A 1 93 ? 9.146 -10.511 0.543 1.00 96.81 93 LEU A O 1
ATOM 749 N N . GLY A 1 94 ? 11.339 -10.024 0.433 1.00 97.50 94 GLY A N 1
ATOM 750 C CA . GLY A 1 94 ? 11.502 -9.761 1.863 1.00 97.50 94 GLY A CA 1
ATOM 751 C C . GLY A 1 94 ? 10.675 -8.560 2.326 1.00 97.50 94 GLY A C 1
ATOM 752 O O . GLY A 1 94 ? 9.972 -8.645 3.331 1.00 97.50 94 GLY A O 1
ATOM 753 N N . SER A 1 95 ? 10.673 -7.474 1.550 1.00 95.69 95 SER A N 1
ATOM 754 C CA . SER A 1 95 ? 9.862 -6.284 1.833 1.00 95.69 95 SER A CA 1
ATOM 755 C C . SER A 1 95 ? 8.364 -6.608 1.849 1.00 95.69 95 SER A C 1
ATOM 757 O O . SER A 1 95 ? 7.648 -6.191 2.757 1.00 95.69 95 SER A O 1
ATOM 759 N N . ILE A 1 96 ? 7.884 -7.395 0.881 1.00 97.00 96 ILE A N 1
ATOM 760 C CA . ILE A 1 96 ? 6.482 -7.838 0.817 1.00 97.00 96 ILE A CA 1
ATOM 761 C C . ILE A 1 96 ? 6.127 -8.723 2.019 1.00 97.00 96 ILE A C 1
ATOM 763 O O . ILE A 1 96 ? 5.061 -8.551 2.612 1.00 97.00 96 ILE A O 1
ATOM 767 N N . ALA A 1 97 ? 7.012 -9.644 2.410 1.00 97.94 97 ALA A N 1
ATOM 768 C CA . ALA A 1 97 ? 6.805 -10.495 3.580 1.00 97.94 97 ALA A CA 1
ATOM 769 C C . ALA A 1 97 ? 6.687 -9.674 4.876 1.00 97.94 97 ALA A C 1
ATOM 771 O O . ALA A 1 97 ? 5.743 -9.876 5.639 1.00 97.94 97 ALA A O 1
ATOM 772 N N . VAL A 1 98 ? 7.581 -8.702 5.080 1.00 97.69 98 VAL A N 1
ATOM 773 C CA . VAL A 1 98 ? 7.545 -7.779 6.229 1.00 97.69 98 VAL A CA 1
ATOM 774 C C . VAL A 1 98 ? 6.243 -6.977 6.243 1.00 97.69 98 VAL A C 1
ATOM 776 O O . VAL A 1 98 ? 5.581 -6.888 7.273 1.00 97.69 98 VAL A O 1
ATOM 779 N N . MET A 1 99 ? 5.822 -6.440 5.098 1.00 96.88 99 MET A N 1
ATOM 780 C CA . MET A 1 99 ? 4.562 -5.699 4.996 1.00 96.88 99 MET A CA 1
ATOM 781 C C . MET A 1 99 ? 3.339 -6.577 5.292 1.00 96.88 99 MET A C 1
ATOM 783 O O . MET A 1 99 ? 2.391 -6.133 5.941 1.00 96.88 99 MET A O 1
ATOM 787 N N . ASN A 1 100 ? 3.348 -7.837 4.861 1.00 97.19 100 ASN A N 1
ATOM 788 C CA . ASN A 1 100 ? 2.278 -8.768 5.199 1.00 97.19 100 ASN A CA 1
ATOM 789 C C . ASN A 1 100 ? 2.219 -9.060 6.705 1.00 97.19 100 ASN A C 1
ATOM 791 O O . ASN A 1 100 ? 1.124 -9.085 7.270 1.00 97.19 100 ASN A O 1
ATOM 795 N N . GLU A 1 101 ? 3.377 -9.262 7.338 1.00 98.19 101 GLU A N 1
ATOM 796 C CA . GLU A 1 101 ? 3.483 -9.587 8.763 1.00 98.19 101 GLU A CA 1
ATOM 797 C C . GLU A 1 101 ? 3.096 -8.419 9.666 1.00 98.19 101 GLU A C 1
ATOM 799 O O . GLU A 1 101 ? 2.317 -8.598 10.595 1.00 98.19 101 GLU A O 1
ATOM 804 N N . TYR A 1 102 ? 3.598 -7.221 9.372 1.00 97.00 102 TYR A N 1
ATOM 805 C CA . TYR A 1 102 ? 3.505 -6.089 10.296 1.00 97.00 102 TYR A CA 1
ATOM 806 C C . TYR A 1 102 ? 2.481 -5.026 9.895 1.00 97.00 102 TYR A C 1
ATOM 808 O O . TYR A 1 102 ? 2.202 -4.130 10.687 1.00 97.00 102 TYR A O 1
ATOM 816 N N . VAL A 1 103 ? 1.893 -5.108 8.697 1.00 96.31 103 VAL A N 1
ATOM 817 C CA . VAL A 1 103 ? 0.864 -4.153 8.249 1.00 96.31 103 VAL A CA 1
ATOM 818 C C . VAL A 1 103 ? -0.449 -4.861 7.949 1.00 96.31 103 VAL A C 1
ATOM 820 O O . VAL A 1 103 ? -1.451 -4.596 8.609 1.00 96.31 103 VAL A O 1
ATOM 823 N N . HIS A 1 104 ? -0.467 -5.795 6.996 1.00 96.94 104 HIS A N 1
ATOM 824 C CA . HIS A 1 104 ? -1.718 -6.430 6.571 1.00 96.94 104 HIS A CA 1
ATOM 825 C C . HIS A 1 104 ? -2.360 -7.279 7.683 1.00 96.94 104 HIS A C 1
ATOM 827 O O . HIS A 1 104 ? -3.544 -7.107 7.983 1.00 96.94 104 HIS A O 1
ATOM 833 N N . ARG A 1 105 ? -1.597 -8.192 8.308 1.00 98.06 105 ARG A N 1
ATOM 834 C CA . ARG A 1 105 ? -2.120 -9.057 9.383 1.00 98.06 105 ARG A CA 1
ATOM 835 C C . ARG A 1 105 ? -2.611 -8.247 10.597 1.00 98.06 105 ARG A C 1
ATOM 837 O O . ARG A 1 105 ? -3.755 -8.480 10.995 1.00 98.06 105 ARG A O 1
ATOM 844 N N . PRO A 1 106 ? -1.856 -7.266 11.134 1.00 97.81 106 PRO A N 1
ATOM 845 C CA . PRO A 1 106 ? -2.305 -6.479 12.281 1.00 97.81 106 PRO A CA 1
ATOM 846 C C . PRO A 1 106 ? -3.524 -5.608 11.977 1.00 97.81 106 PRO A C 1
ATOM 848 O O . PRO A 1 106 ? -4.440 -5.554 12.793 1.00 97.81 106 PRO A O 1
ATOM 851 N N . LEU A 1 107 ? -3.602 -4.987 10.790 1.00 97.25 107 LEU A N 1
ATOM 852 C CA . LEU A 1 107 ? -4.792 -4.219 10.397 1.00 97.25 107 LEU A CA 1
ATOM 853 C C . LEU A 1 107 ? -6.042 -5.099 10.359 1.00 97.25 107 LEU A C 1
ATOM 855 O O . LEU A 1 107 ? -7.086 -4.718 10.886 1.00 97.25 107 LEU A O 1
ATOM 859 N N . LYS A 1 108 ? -5.938 -6.299 9.779 1.00 97.94 108 LYS A N 1
ATOM 860 C CA . LYS A 1 108 ? -7.054 -7.2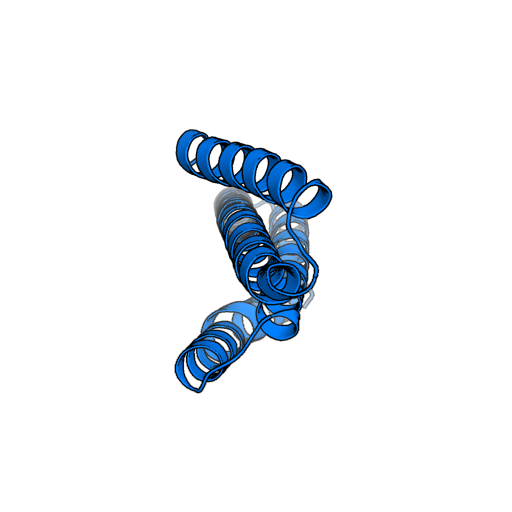48 9.728 1.00 97.94 108 LYS A CA 1
ATOM 861 C C . LYS A 1 108 ? -7.484 -7.709 11.127 1.00 97.94 108 LYS A C 1
ATOM 863 O O . LYS A 1 108 ? -8.686 -7.818 11.380 1.00 97.94 108 LYS A O 1
ATOM 868 N N . ALA A 1 109 ? -6.527 -7.960 12.021 1.00 97.94 109 ALA A N 1
ATOM 869 C CA . ALA A 1 109 ? -6.803 -8.319 13.411 1.00 97.94 109 ALA A CA 1
ATOM 870 C C . ALA A 1 109 ? -7.545 -7.187 14.140 1.00 97.94 109 ALA A C 1
ATOM 872 O O . ALA A 1 109 ? -8.651 -7.407 14.626 1.00 97.94 109 ALA A O 1
ATOM 873 N N . LYS A 1 110 ? -7.023 -5.954 14.084 1.00 96.12 110 LYS A N 1
ATOM 874 C CA . LYS A 1 110 ? -7.639 -4.785 14.729 1.00 96.12 110 LYS A CA 1
ATOM 875 C C . LYS A 1 110 ? -9.054 -4.499 14.218 1.00 96.12 110 LYS A C 1
ATOM 877 O O . LYS A 1 110 ? -9.944 -4.206 15.006 1.00 96.12 110 LYS A O 1
ATOM 882 N N . ILE A 1 111 ? -9.294 -4.617 12.909 1.00 97.38 111 ILE 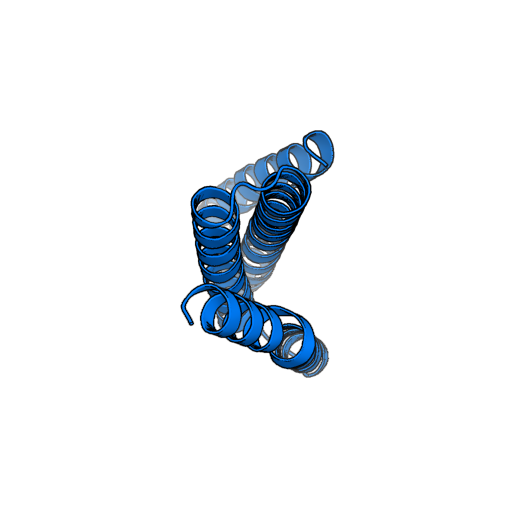A N 1
ATOM 883 C CA . ILE A 1 111 ? -10.649 -4.475 12.344 1.00 97.38 111 ILE A CA 1
ATOM 884 C C . ILE A 1 111 ? -11.586 -5.552 12.898 1.00 97.38 111 ILE A C 1
ATOM 886 O O . ILE A 1 111 ? -12.754 -5.270 13.146 1.00 97.38 111 ILE A O 1
ATOM 890 N N . SER A 1 112 ? -11.099 -6.783 13.069 1.00 96.88 112 SER A N 1
ATOM 891 C CA . SER A 1 112 ? -11.905 -7.880 13.611 1.00 96.88 112 SER A CA 1
ATOM 892 C C . SER A 1 112 ? -12.283 -7.620 15.070 1.00 96.88 112 SER A C 1
ATOM 894 O O . SER A 1 112 ? -13.451 -7.776 15.406 1.00 96.88 112 SER A O 1
ATOM 896 N N . GLU A 1 113 ? -11.341 -7.142 15.889 1.00 95.00 113 GLU A N 1
ATOM 897 C CA . GLU A 1 113 ? -11.588 -6.710 17.275 1.00 95.00 113 GLU A CA 1
ATOM 898 C C . GLU A 1 113 ? -12.633 -5.587 17.352 1.00 95.00 113 GLU A C 1
ATOM 900 O O . GLU A 1 113 ? -13.510 -5.624 18.200 1.00 95.00 113 GLU A O 1
ATOM 905 N N . MET A 1 114 ? -12.587 -4.612 16.437 1.00 92.12 114 MET A N 1
ATOM 906 C CA . MET A 1 114 ? -13.547 -3.497 16.391 1.00 92.12 114 MET A CA 1
ATOM 907 C C . MET A 1 114 ? -14.969 -3.895 15.949 1.00 92.12 114 MET A C 1
ATOM 909 O O . MET A 1 114 ? -15.876 -3.069 16.040 1.00 92.12 114 MET A O 1
ATOM 913 N N . ASN A 1 115 ? -15.165 -5.092 15.382 1.00 88.56 115 ASN A N 1
ATOM 914 C CA . ASN A 1 115 ? -16.485 -5.579 14.953 1.00 88.56 115 ASN A CA 1
ATOM 915 C C . ASN A 1 115 ? -17.151 -6.506 15.986 1.00 88.56 115 ASN A C 1
ATOM 917 O O . ASN A 1 115 ? -18.284 -6.924 15.744 1.00 88.56 115 ASN A O 1
ATOM 921 N N . GLN A 1 116 ? -16.440 -6.880 17.053 1.00 74.25 116 GLN A N 1
ATOM 922 C CA . GLN A 1 116 ? -16.966 -7.673 18.168 1.00 74.25 116 GLN A CA 1
ATOM 923 C C . GLN A 1 116 ? -17.623 -6.757 19.200 1.00 74.25 116 GLN A C 1
ATOM 925 O O . GLN A 1 116 ? -18.647 -7.194 19.768 1.00 74.25 116 GLN A O 1
#

Secondary structure (DSSP, 8-state):
-HHHHHHHHHHHHHHHHHHTTS-HHHHHHHHHHHHHHHHHHHHHHHHHHHHHHHHHHHTT-HHHHHHHHHHHHHHHHHHHHHHHTT--SHHHHHHHHHHIIIIIHHHHHHHHHTT-

Foldseek 3Di:
DVVVLVVLVVVLVVLVVVCVVDDPVCNLVSLLSNLQSLLVNLQVQLVVLQVQLVVCVVVVNLVSNLVSLVVSLVSLVRSLVSLVVNDDDPVSVVVSVCSCVPPNVVSVVVSVVSVD

pLDDT: mean 95.76, std 4.42, range [68.25, 98.5]

Sequence (116 aa):
MVEVRQTYQQALKTVKRARKKVQKRGEKYIDYWIGRLEFGIGYLEMIFAVRQASIAETNGKPAEANHHAKIALEFACRALASYANVAQDRSDLGSIAVMNEYVHRPLKAKISEMNQ

Radius of gyration: 16.45 Å; chains: 1; bounding box: 33×29×48 Å